Protein AF-A0A962XB64-F1 (afdb_monomer_lite)

Sequence (167 aa):
MKSPYLLGVVLLLTACAPTAAVRSPAQAPQTPASATMPEQMLPSPPSPPEIVVARSAPAVSQSLAQRADVQAFIREMATKHGFNPNRLQAIFSRARTQPSIIRVMSRPAEAKPWYAYRDIFINDRRIRGGVKFWRAHAATLAQAERVYGVPPEIVVAIIGVETQYGG

Radius of gyration: 33.23 Å; chains: 1; bounding box: 62×51×114 Å

Structure (mmCIF, N/CA/C/O backbone):
data_AF-A0A962XB64-F1
#
_entry.id   AF-A0A962XB64-F1
#
loop_
_atom_site.group_PDB
_atom_site.id
_atom_site.type_symbol
_atom_site.label_atom_id
_atom_site.label_alt_id
_atom_site.label_comp_id
_atom_site.label_asym_id
_atom_site.label_entity_id
_atom_site.label_seq_id
_atom_site.pdbx_PDB_ins_code
_atom_site.Cartn_x
_atom_site.Cartn_y
_atom_site.Cartn_z
_atom_site.occupancy
_atom_site.B_iso_or_equiv
_atom_site.auth_seq_id
_atom_site.auth_comp_id
_atom_site.auth_asym_id
_atom_site.auth_atom_id
_atom_site.pdbx_PDB_model_num
ATOM 1 N N . MET A 1 1 ? -16.424 5.776 -67.500 1.00 50.25 1 MET A N 1
ATOM 2 C CA . MET A 1 1 ? -16.627 7.068 -66.813 1.00 50.25 1 MET A CA 1
ATOM 3 C C . MET A 1 1 ? -15.365 7.375 -66.025 1.00 50.25 1 MET A C 1
ATOM 5 O O . MET A 1 1 ? -15.039 6.642 -65.104 1.00 50.25 1 MET A O 1
ATOM 9 N N . LYS A 1 2 ? -14.588 8.351 -66.499 1.00 48.91 2 LYS A N 1
ATOM 10 C CA . LYS A 1 2 ? -13.339 8.840 -65.901 1.00 48.91 2 LYS A CA 1
ATOM 11 C C . LYS A 1 2 ? -13.553 10.301 -65.501 1.00 48.91 2 LYS A C 1
ATOM 13 O O . LYS A 1 2 ? -14.312 10.985 -66.182 1.00 48.91 2 LYS A O 1
ATOM 18 N N . SER A 1 3 ? -12.772 10.721 -64.509 1.00 51.25 3 SER A N 1
ATOM 19 C CA . SER A 1 3 ? -12.224 12.066 -64.277 1.00 51.25 3 SER A CA 1
ATOM 20 C C . SER A 1 3 ? -12.680 12.865 -63.045 1.00 51.25 3 SER A C 1
ATOM 22 O O . SER A 1 3 ? -13.781 12.660 -62.544 1.00 51.25 3 SER A O 1
ATOM 24 N N . PRO A 1 4 ? -11.759 13.711 -62.525 1.00 67.38 4 PRO A N 1
ATOM 25 C CA . PRO A 1 4 ? -11.477 13.874 -61.099 1.00 67.38 4 PRO A CA 1
ATOM 26 C C . PRO A 1 4 ? -11.457 15.357 -60.664 1.00 67.38 4 PRO A C 1
ATOM 28 O O . PRO A 1 4 ? -11.487 16.261 -61.487 1.00 67.38 4 PRO A O 1
ATOM 31 N N . TYR A 1 5 ? -11.313 15.611 -59.368 1.00 58.19 5 TYR A N 1
ATOM 32 C CA . TYR A 1 5 ? -10.896 16.902 -58.794 1.00 58.19 5 TYR A CA 1
ATOM 33 C C . TYR A 1 5 ? -10.113 16.521 -57.520 1.00 58.19 5 TYR A C 1
ATOM 35 O O . TYR A 1 5 ? -10.673 15.827 -56.680 1.00 58.19 5 TYR A O 1
ATOM 43 N N . LEU A 1 6 ? -8.789 16.660 -57.354 1.00 48.50 6 LEU A N 1
ATOM 44 C CA . LEU A 1 6 ? -7.792 17.693 -57.688 1.00 48.50 6 LEU A CA 1
ATOM 45 C C . LEU A 1 6 ? -8.002 19.004 -56.906 1.00 48.50 6 LEU A C 1
ATOM 47 O O . LEU A 1 6 ? -9.056 19.617 -57.009 1.00 48.50 6 LEU A O 1
ATOM 51 N N . LEU A 1 7 ? -6.922 19.410 -56.214 1.00 50.66 7 LEU A N 1
ATOM 52 C CA . LEU A 1 7 ? -6.691 20.615 -55.391 1.00 50.66 7 LEU A CA 1
ATOM 53 C C . LEU A 1 7 ? -7.363 20.618 -54.000 1.00 50.66 7 LEU A C 1
ATOM 55 O O . LEU A 1 7 ? -8.561 20.436 -53.889 1.00 50.66 7 LEU A O 1
ATOM 59 N N . GLY A 1 8 ? -6.686 20.830 -52.867 1.00 45.47 8 GLY A N 1
ATOM 60 C CA . GLY A 1 8 ? -5.345 21.360 -52.611 1.00 45.47 8 GLY A CA 1
ATOM 61 C C . GLY A 1 8 ? -5.428 22.642 -51.777 1.00 45.47 8 GLY A C 1
ATOM 62 O O . GLY A 1 8 ? -5.714 23.672 -52.358 1.00 45.47 8 GLY A O 1
ATOM 63 N N . VAL A 1 9 ? -5.166 22.564 -50.462 1.00 57.94 9 VAL A N 1
ATOM 64 C CA . VAL A 1 9 ? -4.804 23.643 -49.498 1.00 57.94 9 VAL A CA 1
ATOM 65 C C . VAL A 1 9 ? -4.297 22.878 -48.253 1.00 57.94 9 VAL A C 1
ATOM 67 O O . VAL A 1 9 ? -5.068 22.111 -47.692 1.00 57.94 9 VAL A O 1
ATOM 70 N N . VAL A 1 10 ? -3.038 22.786 -47.810 1.00 52.28 10 VAL A N 1
ATOM 71 C CA . VAL A 1 10 ? -1.863 23.671 -47.671 1.00 52.28 10 VAL A CA 1
ATOM 72 C C . VAL A 1 10 ? -2.082 24.882 -46.756 1.00 52.28 10 VAL A C 1
ATOM 74 O O . VAL A 1 10 ? -2.598 25.901 -47.183 1.00 52.28 10 VAL A O 1
ATOM 77 N N . LEU A 1 11 ? -1.549 24.732 -45.533 1.00 49.34 11 LEU A N 1
ATOM 78 C CA . LEU A 1 11 ? -1.049 25.751 -44.595 1.00 49.34 11 LEU A CA 1
ATOM 79 C C . LEU A 1 11 ? -2.042 26.768 -43.994 1.00 49.34 11 LEU A C 1
ATOM 81 O O . LEU A 1 11 ? -2.515 27.669 -44.672 1.00 49.34 11 LEU A O 1
ATOM 85 N N . LEU A 1 12 ? -2.169 26.757 -42.661 1.00 49.56 12 LEU A N 1
ATOM 86 C CA . LEU A 1 12 ? -1.455 27.722 -41.804 1.00 49.56 12 LEU A CA 1
ATOM 87 C C . LEU A 1 12 ? -1.586 27.346 -40.317 1.00 49.56 12 LEU A C 1
ATOM 89 O O . LEU A 1 12 ? -2.667 27.325 -39.737 1.00 49.56 12 LEU A O 1
ATOM 93 N N . LEU A 1 13 ? -0.432 27.050 -39.719 1.00 53.75 13 LEU A N 1
ATOM 94 C CA . LEU A 1 13 ? -0.182 27.087 -38.283 1.00 53.75 13 LEU A CA 1
ATOM 95 C C . LEU A 1 13 ? -0.317 28.530 -37.784 1.00 53.75 13 LEU A C 1
ATOM 97 O O . LEU A 1 13 ? 0.439 29.381 -38.245 1.00 53.75 13 LEU A O 1
ATOM 101 N N . THR A 1 14 ? -1.146 28.781 -36.772 1.00 60.53 14 THR A N 1
ATOM 102 C CA . THR A 1 14 ? -0.909 29.877 -35.818 1.00 60.53 14 THR A CA 1
ATOM 103 C C . THR A 1 14 ? -1.314 29.444 -34.410 1.00 60.53 14 THR A C 1
ATOM 105 O O . THR A 1 14 ? -2.482 29.328 -34.053 1.00 60.53 14 THR A O 1
ATOM 108 N N . ALA A 1 15 ? -0.292 29.163 -33.605 1.00 51.25 15 ALA A N 1
ATOM 109 C CA . ALA A 1 15 ? -0.392 28.962 -32.172 1.00 51.25 15 ALA A CA 1
ATOM 110 C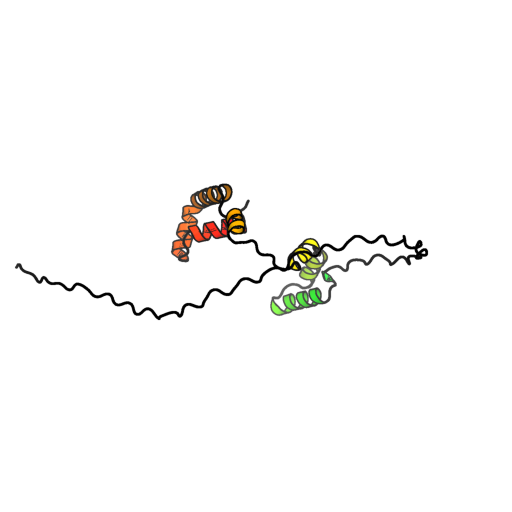 C . ALA A 1 15 ? -0.529 30.327 -31.478 1.00 51.25 15 ALA A C 1
ATOM 112 O O . ALA A 1 15 ? 0.332 31.190 -31.639 1.00 51.25 15 ALA A O 1
ATOM 113 N N . CYS A 1 16 ? -1.573 30.518 -30.672 1.00 57.53 16 CYS A N 1
ATOM 114 C CA . CYS A 1 16 ? -1.596 31.579 -29.666 1.00 57.53 16 CYS A CA 1
ATOM 115 C C . CYS A 1 16 ? -0.913 31.049 -28.401 1.00 57.53 16 CYS A C 1
ATOM 117 O O . CYS A 1 16 ? -1.514 30.309 -27.626 1.00 57.53 16 CYS A O 1
ATOM 119 N N . ALA A 1 17 ? 0.355 31.408 -28.206 1.00 57.66 17 ALA A N 1
ATOM 120 C CA . ALA A 1 17 ? 1.045 31.229 -26.934 1.00 57.66 17 ALA A CA 1
ATOM 121 C C . ALA A 1 17 ? 0.807 32.467 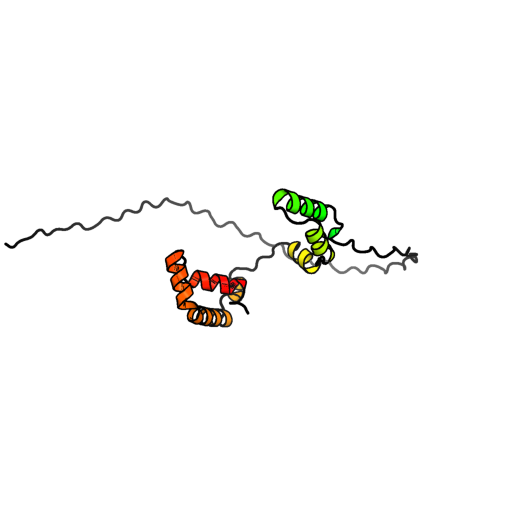-26.048 1.00 57.66 17 ALA A C 1
ATOM 123 O O . ALA A 1 17 ? 0.992 33.587 -26.528 1.00 57.66 17 ALA A O 1
ATOM 124 N N . PRO A 1 18 ? 0.422 32.317 -24.770 1.00 61.62 18 PRO A N 1
ATOM 125 C CA . PRO A 1 18 ? 0.435 33.425 -23.828 1.00 61.62 18 PRO A CA 1
ATOM 126 C C . PRO A 1 18 ? 1.876 33.732 -23.398 1.00 61.62 18 PRO A C 1
ATOM 128 O O . PRO A 1 18 ? 2.631 32.850 -22.987 1.00 61.62 18 PRO A O 1
ATOM 131 N N . THR A 1 19 ? 2.252 35.004 -23.491 1.00 61.66 19 THR A N 1
ATOM 132 C CA . THR A 1 19 ? 3.549 35.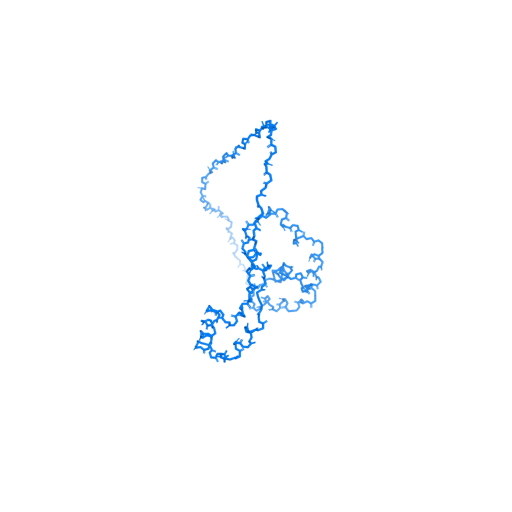545 -23.080 1.00 61.66 19 THR A CA 1
ATOM 133 C C . THR A 1 19 ? 3.690 35.451 -21.558 1.00 61.66 19 THR A C 1
ATOM 135 O O . THR A 1 19 ? 3.152 36.273 -20.818 1.00 61.66 19 THR A O 1
ATOM 138 N N . ALA A 1 20 ? 4.396 34.434 -21.065 1.00 56.38 20 ALA A N 1
ATOM 139 C CA . ALA A 1 20 ? 4.772 34.343 -19.659 1.00 56.38 20 ALA A CA 1
ATOM 140 C C . ALA A 1 20 ? 5.936 35.305 -19.376 1.00 56.38 20 ALA A C 1
ATOM 142 O O . ALA A 1 20 ? 7.013 35.195 -19.961 1.00 56.38 20 ALA A O 1
ATOM 143 N N . ALA A 1 21 ? 5.708 36.263 -18.478 1.00 59.12 21 ALA A N 1
ATOM 144 C CA . ALA A 1 21 ? 6.725 37.178 -17.984 1.00 59.12 21 ALA A CA 1
ATOM 145 C C . ALA A 1 21 ? 7.850 36.408 -17.268 1.00 59.12 21 ALA A C 1
ATOM 147 O O . ALA A 1 21 ? 7.612 35.668 -16.312 1.00 59.12 21 ALA A O 1
ATOM 148 N N . VAL A 1 22 ? 9.084 36.608 -17.728 1.00 52.16 22 VAL A N 1
ATOM 149 C CA . VAL A 1 22 ? 10.304 36.093 -17.099 1.00 52.16 22 VAL A CA 1
ATOM 150 C C . VAL A 1 22 ? 10.500 36.806 -15.757 1.00 52.16 22 VAL A C 1
ATOM 152 O O . VAL A 1 22 ? 10.764 38.005 -15.714 1.00 52.16 22 VAL A O 1
ATOM 155 N N . ARG A 1 23 ? 10.362 36.075 -14.644 1.00 52.25 23 ARG A N 1
ATOM 156 C CA . ARG A 1 23 ? 10.833 36.517 -13.322 1.00 52.25 23 ARG A CA 1
ATOM 157 C C . ARG A 1 23 ? 12.342 36.286 -13.233 1.00 52.25 23 ARG A C 1
ATOM 159 O O . ARG A 1 23 ? 12.808 35.178 -13.489 1.00 52.25 23 ARG A O 1
ATOM 166 N N . SER A 1 24 ? 13.077 37.329 -12.845 1.00 63.50 24 SER A N 1
ATOM 167 C CA . SER A 1 24 ? 14.503 37.279 -12.501 1.00 63.50 24 SER A CA 1
ATOM 168 C C . SER A 1 24 ? 14.816 36.172 -11.486 1.00 63.50 24 SER A C 1
ATOM 170 O O . SER A 1 24 ? 13.991 35.909 -10.604 1.00 63.50 24 SER A O 1
ATOM 172 N N . PRO A 1 25 ? 16.009 35.555 -11.549 1.00 60.88 25 PRO A N 1
ATOM 173 C CA . PRO A 1 25 ? 16.422 34.586 -10.549 1.00 60.88 25 PRO A CA 1
ATOM 174 C C . PRO A 1 25 ? 16.587 35.283 -9.196 1.00 60.88 25 PRO A C 1
ATOM 176 O O . PRO A 1 25 ? 17.343 36.243 -9.053 1.00 60.88 25 PRO A O 1
ATOM 179 N N . ALA A 1 26 ? 15.847 34.788 -8.205 1.00 60.28 26 ALA A N 1
ATOM 180 C CA . ALA A 1 26 ? 16.035 35.137 -6.811 1.00 60.28 26 ALA A CA 1
ATOM 181 C C . ALA A 1 26 ? 17.456 34.751 -6.378 1.00 60.28 26 ALA A C 1
ATOM 183 O O . ALA A 1 26 ? 17.910 33.624 -6.576 1.00 60.28 26 ALA A O 1
ATOM 184 N N . GLN A 1 27 ? 18.148 35.727 -5.807 1.00 49.91 27 GLN A N 1
ATOM 185 C CA . GLN A 1 27 ? 19.486 35.622 -5.252 1.00 49.91 27 GLN A CA 1
ATOM 186 C C . GLN A 1 27 ? 19.507 34.591 -4.113 1.00 49.91 27 GLN A C 1
ATOM 188 O O . GLN A 1 27 ? 18.673 34.640 -3.209 1.00 49.91 27 GLN A O 1
ATOM 193 N N . ALA A 1 28 ? 20.444 33.642 -4.170 1.00 53.44 28 ALA A N 1
ATOM 194 C CA . ALA A 1 28 ? 20.617 32.635 -3.128 1.00 53.44 28 ALA A CA 1
ATOM 195 C C . ALA A 1 28 ? 21.028 33.292 -1.790 1.00 53.44 28 ALA A C 1
ATOM 197 O O . ALA A 1 28 ? 21.857 34.209 -1.803 1.00 53.44 28 ALA A O 1
ATOM 198 N N . PRO A 1 29 ? 20.503 32.831 -0.638 1.00 53.72 29 PRO A N 1
ATOM 199 C CA . PRO A 1 29 ? 20.964 33.282 0.669 1.00 53.72 29 PRO A CA 1
ATOM 200 C C . PRO A 1 29 ? 22.439 32.923 0.867 1.00 53.72 29 PRO A C 1
ATOM 202 O O . PRO A 1 29 ? 22.827 31.761 0.747 1.00 53.72 29 PRO A O 1
ATOM 205 N N . GLN A 1 30 ? 23.258 33.926 1.171 1.00 46.72 30 GLN A N 1
ATOM 206 C CA . GLN A 1 30 ? 24.650 33.735 1.560 1.00 46.72 30 GLN A CA 1
ATOM 207 C C . GLN A 1 30 ? 24.704 33.203 2.996 1.00 46.72 30 GLN A C 1
ATOM 209 O O . GLN A 1 30 ? 24.141 33.803 3.910 1.00 46.72 30 GLN A O 1
ATOM 214 N N . THR A 1 31 ? 25.383 32.077 3.197 1.00 44.66 31 THR A N 1
ATOM 215 C CA . THR A 1 31 ? 25.740 31.540 4.514 1.00 44.6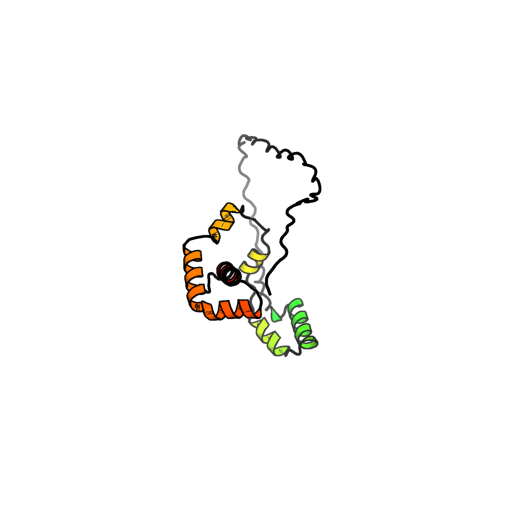6 31 THR A CA 1
ATOM 216 C C . THR A 1 31 ? 26.840 32.409 5.130 1.00 44.66 31 THR A C 1
ATOM 218 O O . THR A 1 31 ? 27.911 32.517 4.528 1.00 44.66 31 THR A O 1
ATOM 221 N N . PRO A 1 32 ? 26.650 33.017 6.316 1.00 53.22 32 PRO A N 1
ATOM 222 C CA . PRO A 1 32 ? 27.766 33.619 7.023 1.00 53.22 32 PRO A CA 1
ATOM 223 C C . PRO A 1 32 ? 28.677 32.531 7.607 1.00 53.22 32 PRO A C 1
ATOM 225 O O . PRO A 1 32 ? 28.224 31.514 8.134 1.00 53.22 32 PRO A O 1
ATOM 228 N N . ALA A 1 33 ? 29.976 32.773 7.444 1.00 53.44 33 ALA A N 1
ATOM 229 C CA . ALA A 1 33 ? 31.088 31.923 7.828 1.00 53.44 33 ALA A CA 1
ATOM 230 C C . ALA A 1 33 ? 31.185 31.687 9.346 1.00 53.44 33 ALA A C 1
ATOM 232 O O . ALA A 1 33 ? 30.836 32.544 10.158 1.00 53.4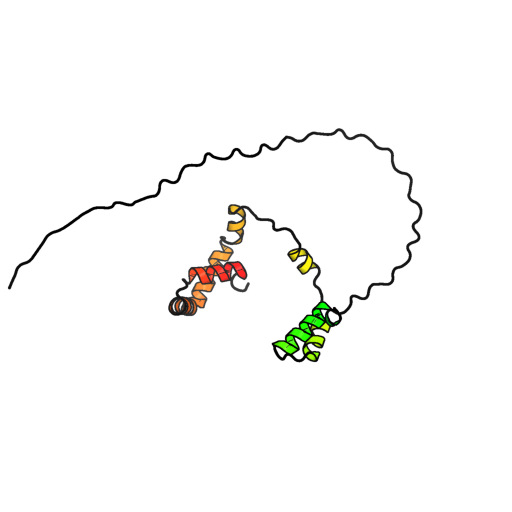4 33 ALA A O 1
ATOM 233 N N . SER A 1 34 ? 31.717 30.513 9.693 1.00 42.25 34 SER A N 1
ATOM 234 C CA . SER A 1 34 ? 32.045 30.055 11.041 1.00 42.25 34 SER A CA 1
ATOM 235 C C . SER A 1 34 ? 32.889 31.061 11.826 1.00 42.25 34 SER A C 1
ATOM 237 O O . SER A 1 34 ? 33.982 31.432 11.399 1.00 42.25 34 SER A O 1
ATOM 239 N N . ALA A 1 35 ? 32.419 31.425 13.018 1.00 51.72 35 ALA A N 1
ATOM 240 C CA . ALA A 1 35 ? 33.229 32.068 14.041 1.00 51.72 35 ALA A CA 1
ATOM 241 C C . ALA A 1 35 ? 33.837 30.992 14.955 1.00 51.72 35 ALA A C 1
ATOM 243 O O . ALA A 1 35 ? 33.119 30.238 15.611 1.00 51.72 35 ALA A O 1
ATOM 244 N N . THR A 1 36 ? 35.165 30.926 14.987 1.00 40.94 36 THR A N 1
ATOM 245 C CA . THR A 1 36 ? 35.944 30.150 15.956 1.00 40.94 36 THR A CA 1
ATOM 246 C C . THR A 1 36 ? 35.913 30.871 17.304 1.00 40.94 36 THR A C 1
ATOM 248 O O . THR A 1 36 ? 36.394 31.998 17.402 1.00 40.94 36 THR A O 1
ATOM 251 N N . MET A 1 37 ? 35.372 30.237 18.347 1.00 50.19 37 MET A N 1
ATOM 252 C CA . MET A 1 37 ? 35.563 30.675 19.735 1.00 50.19 37 MET A CA 1
ATOM 253 C C . MET A 1 37 ? 36.750 29.923 20.357 1.00 50.19 37 MET A C 1
ATOM 255 O O . MET A 1 37 ? 36.853 28.713 20.158 1.00 50.19 37 MET A O 1
ATOM 259 N N . PRO A 1 38 ? 37.643 30.597 21.104 1.00 53.72 38 PRO A N 1
ATOM 260 C CA . PRO A 1 38 ? 38.728 29.937 21.815 1.00 53.72 38 PRO A CA 1
ATOM 261 C C . PRO A 1 38 ? 38.212 29.211 23.064 1.00 53.72 38 PRO A C 1
ATOM 263 O O . PRO A 1 38 ? 37.371 29.722 23.805 1.00 53.72 38 PRO A O 1
ATOM 266 N N . GLU A 1 39 ? 38.749 28.016 23.290 1.00 51.88 39 GLU A N 1
ATOM 267 C CA . GLU A 1 39 ? 38.456 27.154 24.432 1.00 51.88 39 GLU A CA 1
ATOM 268 C C . GLU A 1 39 ? 39.034 27.766 25.717 1.00 51.88 39 GLU A C 1
ATOM 270 O O . GLU A 1 39 ? 40.250 27.842 25.897 1.00 51.88 39 GLU A O 1
ATOM 275 N N . GLN A 1 40 ? 38.159 28.251 26.601 1.00 51.47 40 GLN A N 1
ATOM 276 C CA . GLN A 1 40 ? 38.538 28.712 27.935 1.00 51.47 40 GLN A CA 1
ATOM 277 C C . GLN A 1 40 ? 38.244 27.629 28.978 1.00 51.47 40 GLN A C 1
ATOM 279 O O . GLN A 1 40 ? 37.109 27.191 29.154 1.00 51.47 40 GLN A O 1
ATOM 284 N N . MET A 1 41 ? 39.314 27.231 29.666 1.00 46.91 41 MET A N 1
ATOM 285 C CA . MET A 1 41 ? 39.374 26.312 30.802 1.00 46.91 41 MET A CA 1
ATOM 286 C C . MET A 1 41 ? 38.425 26.753 31.932 1.00 46.91 41 MET A C 1
ATOM 288 O O . MET A 1 41 ? 38.647 27.786 32.563 1.00 46.91 41 MET A O 1
ATOM 292 N N . LEU A 1 42 ? 37.392 25.954 32.211 1.00 56.69 42 LEU A N 1
ATOM 293 C CA . LEU A 1 42 ? 36.536 26.087 33.396 1.00 56.69 42 LEU A CA 1
ATOM 294 C C . LEU A 1 42 ? 37.004 25.108 34.492 1.00 56.69 42 LEU A C 1
ATOM 296 O O . LEU A 1 42 ? 37.343 23.967 34.170 1.00 56.69 42 LEU A O 1
ATOM 300 N N . PRO A 1 43 ? 37.028 25.510 35.777 1.00 62.62 43 PRO A N 1
ATOM 301 C CA . PRO A 1 43 ? 37.387 24.619 36.878 1.00 62.62 43 PRO A CA 1
ATOM 302 C C . PRO A 1 43 ? 36.315 23.542 37.113 1.00 62.62 43 PRO A C 1
ATOM 304 O O . PRO A 1 43 ? 35.119 23.787 36.946 1.00 62.62 43 PRO A O 1
ATOM 307 N N . SER A 1 44 ? 36.753 22.350 37.523 1.00 63.94 44 SER A N 1
ATOM 308 C CA . SER A 1 44 ? 35.884 21.192 37.761 1.00 63.94 44 SER A CA 1
ATOM 309 C C . SER A 1 44 ? 34.833 21.459 38.853 1.00 63.94 44 SER A C 1
ATOM 311 O O . SER A 1 44 ? 35.182 21.999 39.907 1.00 63.94 44 SER A O 1
ATOM 313 N N . PRO A 1 45 ? 33.563 21.057 38.651 1.00 65.50 45 PRO A N 1
ATOM 314 C CA . PRO A 1 45 ? 32.509 21.231 39.647 1.00 65.50 45 PRO A CA 1
ATOM 315 C C . PRO A 1 45 ? 32.671 20.267 40.841 1.00 65.50 45 PRO A C 1
ATOM 317 O O . PRO A 1 45 ? 33.182 19.157 40.666 1.00 65.50 45 PRO A O 1
ATOM 320 N N . PRO A 1 46 ? 32.216 20.651 42.051 1.00 68.38 46 PRO A N 1
ATOM 321 C CA . PRO A 1 46 ? 32.206 19.766 43.214 1.00 68.38 46 PRO A CA 1
ATOM 322 C C . PRO A 1 46 ? 31.192 18.622 43.052 1.00 68.38 46 PRO A C 1
ATOM 324 O O . PRO A 1 46 ? 30.156 18.775 42.401 1.00 68.38 46 PRO A O 1
ATOM 327 N N . SER A 1 47 ? 31.493 17.476 43.666 1.00 65.88 47 SER A N 1
ATOM 328 C CA . SER A 1 47 ? 30.676 16.260 43.585 1.00 65.88 47 SER A CA 1
ATOM 329 C C . SER A 1 47 ? 29.248 16.471 44.123 1.00 65.88 47 SER A C 1
ATOM 331 O O . SER A 1 47 ? 29.085 17.088 45.180 1.00 65.88 47 SER A O 1
ATOM 333 N N . PRO A 1 48 ? 28.211 15.950 43.438 1.00 66.94 48 PRO A N 1
ATOM 334 C CA . PRO A 1 48 ? 26.817 16.130 43.835 1.00 66.94 48 PRO A CA 1
ATOM 335 C C . PRO A 1 48 ? 26.431 15.290 45.069 1.00 66.94 48 PRO A C 1
ATOM 337 O O . PRO A 1 48 ? 27.016 14.228 45.295 1.00 66.94 48 PRO A O 1
ATOM 340 N N . PRO A 1 49 ? 25.428 15.732 45.855 1.00 57.41 49 PRO A N 1
ATOM 341 C CA . PRO A 1 49 ? 24.925 14.983 47.002 1.00 57.41 49 PRO A CA 1
ATOM 342 C C . PRO A 1 49 ? 24.181 13.711 46.564 1.00 57.41 49 PRO A C 1
ATOM 344 O O . PRO A 1 49 ? 23.504 13.691 45.535 1.00 57.41 49 PRO A O 1
ATOM 347 N N . GLU A 1 50 ? 24.301 12.653 47.36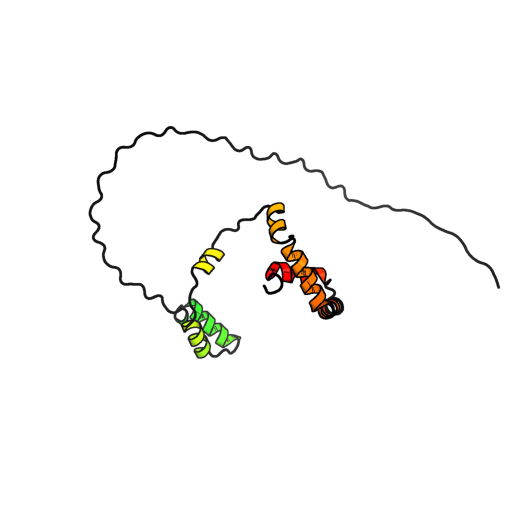7 1.00 54.91 50 GLU A N 1
ATOM 348 C CA . GLU A 1 50 ? 23.652 11.355 47.157 1.00 54.91 50 GLU A CA 1
ATOM 349 C C . GLU A 1 50 ? 22.120 11.502 47.101 1.00 54.91 50 GLU A C 1
ATOM 351 O O . GLU A 1 50 ? 21.461 11.823 48.091 1.00 54.91 50 GLU A O 1
ATOM 356 N N . ILE A 1 51 ? 21.538 11.265 45.922 1.00 59.38 51 ILE A N 1
ATOM 357 C CA . ILE A 1 51 ? 20.086 11.245 45.724 1.00 59.38 51 ILE A CA 1
ATOM 358 C C . ILE A 1 51 ? 19.552 9.895 46.203 1.00 59.38 51 ILE A C 1
ATOM 360 O O . ILE A 1 51 ? 19.792 8.859 45.581 1.00 59.38 51 ILE A O 1
ATOM 364 N N . VAL A 1 52 ? 18.768 9.908 47.282 1.00 54.53 52 VAL A N 1
ATOM 365 C CA . VAL A 1 52 ? 17.991 8.743 47.721 1.00 54.53 52 VAL A CA 1
ATOM 366 C C . VAL A 1 52 ? 16.861 8.513 46.713 1.00 54.53 52 VAL A C 1
ATOM 368 O O . VAL A 1 52 ? 15.838 9.196 46.720 1.00 54.53 52 VAL A O 1
ATOM 371 N N . VAL A 1 53 ? 17.060 7.564 45.797 1.00 57.44 53 VAL A N 1
ATOM 372 C CA . VAL A 1 53 ? 16.069 7.199 44.777 1.00 57.44 53 VAL A CA 1
ATOM 373 C C . VAL A 1 53 ? 14.916 6.440 45.436 1.00 57.44 53 VAL A C 1
ATOM 375 O O . VAL A 1 53 ? 15.036 5.260 45.772 1.00 57.44 53 VAL A O 1
ATOM 378 N N . ALA A 1 54 ? 13.766 7.101 45.583 1.00 58.38 54 ALA A N 1
ATOM 379 C CA . ALA A 1 54 ? 12.506 6.418 45.848 1.00 58.38 54 ALA A CA 1
ATOM 380 C C . ALA A 1 54 ? 12.191 5.485 44.665 1.00 58.38 54 ALA A C 1
ATOM 382 O O . ALA A 1 54 ? 12.063 5.919 43.519 1.00 58.38 54 ALA A O 1
ATOM 383 N N . ARG A 1 55 ? 12.102 4.178 44.934 1.00 53.34 55 ARG A N 1
ATOM 384 C CA . ARG A 1 55 ? 11.758 3.163 43.932 1.00 53.34 55 ARG A CA 1
ATOM 385 C C . ARG A 1 55 ? 10.304 3.342 43.490 1.00 53.34 55 ARG A C 1
ATOM 387 O O . ARG A 1 55 ? 9.390 2.881 44.168 1.00 53.34 55 ARG A O 1
ATOM 394 N N . SER A 1 56 ? 10.093 3.961 42.333 1.00 59.12 56 SER A N 1
ATOM 395 C CA . SER A 1 56 ? 8.816 3.887 41.621 1.00 59.12 56 SER A CA 1
ATOM 396 C C . SER A 1 56 ? 8.551 2.439 41.201 1.00 59.12 56 SER A C 1
ATOM 398 O O . SER A 1 56 ? 9.390 1.810 40.553 1.00 59.12 56 SER A O 1
ATOM 400 N N . ALA A 1 57 ? 7.387 1.906 41.577 1.00 54.12 57 ALA A N 1
ATOM 401 C CA . ALA A 1 57 ? 6.915 0.604 41.116 1.00 54.12 57 ALA A CA 1
ATOM 402 C C . ALA A 1 57 ? 6.853 0.562 39.573 1.00 54.12 57 ALA A C 1
ATOM 404 O O . ALA A 1 57 ? 6.597 1.593 38.941 1.00 54.12 57 ALA A O 1
ATOM 405 N N . PRO A 1 58 ? 7.074 -0.604 38.938 1.00 46.56 58 PRO A N 1
ATOM 406 C CA . PRO A 1 58 ? 7.039 -0.703 37.488 1.00 46.56 58 PRO A CA 1
ATOM 407 C C . PRO A 1 58 ? 5.623 -0.396 36.992 1.00 46.56 58 PRO A C 1
ATOM 409 O O . PRO A 1 58 ? 4.654 -1.033 37.407 1.00 46.56 58 PRO A O 1
ATOM 412 N N . ALA A 1 59 ? 5.497 0.575 36.088 1.00 52.62 59 ALA A N 1
ATOM 413 C CA . ALA A 1 59 ? 4.252 0.825 35.380 1.00 52.62 59 ALA A CA 1
ATOM 414 C C . ALA A 1 59 ? 3.915 -0.414 34.537 1.00 52.62 59 ALA A C 1
ATOM 416 O O . ALA A 1 59 ? 4.527 -0.665 33.496 1.00 52.62 59 ALA A O 1
ATOM 417 N N . VAL A 1 60 ? 2.950 -1.214 34.997 1.00 48.94 60 VAL A N 1
ATOM 418 C CA . VAL A 1 60 ? 2.358 -2.281 34.191 1.00 48.94 60 VAL A CA 1
ATOM 419 C C . VAL A 1 60 ? 1.783 -1.608 32.951 1.00 48.94 60 VAL A C 1
ATOM 421 O O . VAL A 1 60 ? 0.848 -0.815 33.047 1.00 48.94 60 VAL A O 1
ATOM 424 N N . SER A 1 61 ? 2.374 -1.877 31.787 1.00 62.34 61 SER A N 1
ATOM 425 C CA . SER A 1 61 ? 1.850 -1.379 30.517 1.00 62.34 61 SER A CA 1
ATOM 426 C C . SER A 1 61 ? 0.421 -1.893 30.373 1.00 62.34 61 SER A C 1
ATOM 428 O O . SER A 1 61 ? 0.215 -3.093 30.182 1.00 62.34 61 SER A O 1
ATOM 430 N N . GLN A 1 62 ? -0.565 -1.008 30.533 1.00 69.88 62 GLN A N 1
ATOM 431 C CA . GLN A 1 62 ? -1.969 -1.363 30.368 1.00 69.88 62 GLN A CA 1
ATOM 432 C C . GLN A 1 62 ? -2.152 -2.013 28.993 1.00 69.88 62 GLN A C 1
ATOM 434 O O . GLN A 1 62 ? -1.647 -1.515 27.983 1.00 69.88 62 GLN A O 1
ATOM 439 N N . SER A 1 63 ? -2.859 -3.145 28.958 1.00 86.56 63 SER A N 1
ATOM 440 C CA . SER A 1 63 ? -3.248 -3.784 27.700 1.00 86.56 63 SER A CA 1
ATOM 441 C C . SER A 1 63 ? -3.934 -2.755 26.800 1.00 86.56 63 SER A C 1
ATOM 443 O O . SER A 1 63 ? -4.742 -1.962 27.287 1.00 86.56 63 SER A O 1
ATOM 445 N N . LEU A 1 64 ? -3.653 -2.778 25.491 1.00 92.88 64 LEU A N 1
ATOM 446 C CA . LEU A 1 64 ? -4.300 -1.869 24.537 1.00 92.88 64 LEU A CA 1
ATOM 447 C C . LEU A 1 64 ? -5.823 -1.950 24.633 1.00 92.88 64 LEU A C 1
ATOM 449 O O . LEU A 1 64 ? -6.495 -0.928 24.555 1.00 92.88 64 LEU A O 1
ATOM 453 N N . ALA A 1 65 ? -6.351 -3.143 24.904 1.00 94.25 65 ALA A N 1
ATOM 454 C CA . ALA A 1 65 ? -7.772 -3.360 25.102 1.00 94.25 65 ALA A CA 1
ATOM 455 C C . ALA A 1 65 ? -8.372 -2.574 26.274 1.00 94.25 65 ALA A C 1
ATOM 457 O O . ALA A 1 65 ? -9.581 -2.458 26.329 1.00 94.25 65 ALA A O 1
ATOM 458 N N . GLN A 1 66 ? -7.591 -2.061 27.224 1.00 93.62 66 GLN A N 1
ATOM 459 C CA . GLN A 1 66 ? -8.109 -1.282 28.356 1.00 93.62 66 GLN A CA 1
ATOM 460 C C . GLN A 1 66 ? -8.023 0.231 28.136 1.00 93.62 66 GLN A C 1
ATOM 462 O O . GLN A 1 66 ? -8.532 1.001 28.947 1.00 93.62 66 GLN A O 1
ATOM 467 N N . ARG A 1 67 ? -7.399 0.684 27.044 1.00 95.44 67 ARG A N 1
ATOM 468 C CA . ARG A 1 67 ? -7.298 2.115 26.763 1.00 95.44 67 ARG A CA 1
ATOM 469 C C . ARG A 1 67 ? -8.651 2.689 26.347 1.00 95.44 67 ARG A C 1
ATOM 471 O O . ARG A 1 67 ? -9.388 2.074 25.577 1.00 95.44 67 ARG A O 1
ATOM 478 N N . ALA A 1 68 ? -8.949 3.898 26.817 1.00 96.62 68 ALA A N 1
ATOM 479 C CA . ALA A 1 68 ? -10.229 4.559 26.569 1.00 96.62 68 ALA A CA 1
ATOM 480 C C . ALA A 1 68 ? -10.508 4.799 25.073 1.00 96.62 68 ALA A C 1
ATOM 482 O O . ALA A 1 68 ? -11.640 4.615 24.625 1.00 96.62 68 ALA A O 1
ATOM 483 N N . ASP A 1 69 ? -9.480 5.154 24.297 1.00 96.56 69 ASP A N 1
ATOM 484 C CA . ASP A 1 69 ? -9.574 5.352 22.847 1.00 96.56 69 ASP A CA 1
ATOM 485 C C . ASP A 1 69 ? -9.864 4.037 22.108 1.00 96.56 69 ASP A C 1
ATOM 487 O O . ASP A 1 69 ? -10.753 3.983 21.261 1.00 96.56 69 ASP A O 1
ATOM 491 N N . VAL A 1 70 ? -9.198 2.945 22.493 1.00 97.25 70 VAL A N 1
ATOM 492 C CA . VAL A 1 70 ? -9.459 1.608 21.934 1.00 97.25 70 VAL A CA 1
ATOM 493 C C . VAL A 1 70 ? -10.864 1.120 22.300 1.00 97.25 70 VAL A C 1
ATOM 495 O O . VAL A 1 70 ? -11.564 0.573 21.453 1.00 97.25 70 VAL A O 1
ATOM 498 N N . GLN A 1 71 ? -11.322 1.360 23.528 1.00 97.88 71 GLN A N 1
ATOM 499 C CA . GLN A 1 71 ? -12.691 1.047 23.948 1.00 97.88 71 GLN A CA 1
ATOM 500 C C . GLN A 1 71 ? -13.742 1.824 23.149 1.00 97.88 71 GLN A C 1
ATOM 502 O O . GLN A 1 71 ? -14.773 1.265 22.768 1.00 97.88 71 GLN A O 1
ATOM 507 N N . ALA A 1 72 ? -13.488 3.105 22.872 1.00 98.31 72 ALA A N 1
ATOM 508 C CA . ALA A 1 72 ? -14.347 3.905 22.008 1.00 98.31 72 ALA A CA 1
ATOM 509 C C . ALA A 1 72 ? -14.399 3.331 20.586 1.00 98.31 72 ALA A C 1
ATOM 511 O O . ALA A 1 72 ? -15.493 3.133 20.059 1.00 98.31 72 ALA A O 1
ATOM 512 N N . PHE A 1 73 ? -13.248 2.957 20.023 1.00 98.38 73 PHE A N 1
ATOM 513 C CA . PHE A 1 73 ? -13.168 2.308 18.714 1.00 98.38 73 PHE A CA 1
ATOM 514 C C . PHE A 1 73 ? -13.917 0.965 18.672 1.00 98.38 73 PHE A C 1
ATOM 516 O O . PHE A 1 73 ? -14.666 0.708 17.735 1.00 98.38 73 PHE A O 1
ATOM 523 N N . ILE A 1 74 ? -13.789 0.114 19.698 1.00 98.38 74 ILE A N 1
ATOM 524 C CA . ILE A 1 74 ? -14.533 -1.156 19.777 1.00 98.38 74 ILE A CA 1
ATOM 525 C C . ILE A 1 74 ? -16.046 -0.904 19.740 1.00 98.38 74 ILE A C 1
ATOM 527 O O . ILE A 1 74 ? -16.758 -1.582 18.996 1.00 98.38 74 ILE A O 1
ATOM 531 N N . ARG A 1 75 ? -16.540 0.078 20.507 1.00 98.50 75 ARG A N 1
ATOM 532 C CA . ARG A 1 75 ? -17.963 0.456 20.498 1.00 98.50 75 ARG A CA 1
ATOM 533 C C . ARG A 1 75 ? -18.406 0.993 19.142 1.00 98.50 75 ARG A C 1
ATOM 535 O O . ARG A 1 75 ? -19.493 0.635 18.692 1.00 98.50 75 ARG A O 1
ATOM 542 N N . GLU A 1 76 ? -17.580 1.806 18.487 1.00 98.62 76 GLU A N 1
ATOM 543 C CA . GLU A 1 76 ? -17.860 2.304 17.140 1.00 98.62 76 GLU A CA 1
ATOM 544 C C . GLU A 1 76 ? -17.987 1.143 16.150 1.00 98.62 76 GLU A C 1
ATOM 546 O O . GLU A 1 76 ? -18.999 1.030 15.459 1.00 98.62 76 GLU A O 1
ATOM 551 N N . MET A 1 77 ? -17.018 0.226 16.134 1.00 98.62 77 MET A N 1
ATOM 552 C CA . MET A 1 77 ? -17.024 -0.925 15.229 1.00 98.62 77 MET A CA 1
ATOM 553 C C . MET A 1 77 ? -18.205 -1.866 15.487 1.00 98.62 77 MET A C 1
ATOM 555 O O . MET A 1 77 ? -18.790 -2.396 14.541 1.00 98.62 77 MET A O 1
ATOM 559 N N . ALA A 1 78 ? -18.592 -2.058 16.748 1.00 98.31 78 ALA A N 1
ATOM 560 C CA . ALA A 1 78 ? -19.772 -2.842 17.092 1.00 98.31 78 ALA A CA 1
ATOM 561 C C . ALA A 1 78 ? -21.067 -2.166 16.616 1.00 98.31 78 ALA A C 1
ATOM 563 O O . ALA A 1 78 ? -21.904 -2.811 15.991 1.00 98.31 78 ALA A O 1
ATOM 564 N N . THR A 1 79 ? -21.207 -0.862 16.855 1.00 98.44 79 THR A N 1
ATOM 565 C CA . THR A 1 79 ? -22.443 -0.116 16.568 1.00 98.44 79 THR A CA 1
ATOM 566 C C . THR A 1 79 ? -22.631 0.141 15.074 1.00 98.44 79 THR A C 1
ATOM 568 O O . THR A 1 79 ? -23.722 -0.037 14.544 1.00 98.44 79 THR A O 1
ATOM 571 N N . LYS A 1 80 ? -21.568 0.558 14.380 1.00 98.56 80 LYS A N 1
ATOM 572 C CA . LYS A 1 80 ? -21.619 0.994 12.977 1.00 98.56 80 LYS A CA 1
ATOM 573 C C . LYS A 1 80 ? -21.448 -0.150 11.986 1.00 98.56 80 LYS A C 1
ATOM 575 O O . LYS A 1 80 ? -21.983 -0.092 10.884 1.00 98.56 80 LYS A O 1
ATOM 580 N N . HIS A 1 81 ? -20.679 -1.169 12.361 1.00 98.38 81 HIS A N 1
ATOM 581 C CA . HIS A 1 81 ? -20.273 -2.241 11.454 1.00 98.38 81 HIS A CA 1
ATOM 582 C C . HIS A 1 81 ? -20.680 -3.641 11.947 1.00 98.38 81 HIS A C 1
ATOM 584 O O . HIS A 1 81 ? -20.379 -4.625 11.277 1.00 98.38 81 HIS A O 1
ATOM 590 N N . GLY A 1 82 ? -21.362 -3.755 13.097 1.00 98.12 82 GLY A N 1
ATOM 591 C CA . GLY A 1 82 ? -21.906 -5.023 13.598 1.00 98.12 82 GLY A CA 1
ATOM 592 C C . GLY A 1 82 ? -20.861 -6.020 14.108 1.00 98.12 82 GLY A C 1
ATOM 593 O O . GLY A 1 82 ? -21.148 -7.212 14.221 1.00 98.12 82 GLY A O 1
ATOM 594 N N . PHE A 1 83 ? -19.634 -5.578 14.405 1.00 98.50 83 PHE A N 1
ATOM 595 C CA . PHE A 1 83 ? -18.609 -6.471 14.950 1.00 98.50 83 PHE A CA 1
ATOM 596 C C . PHE A 1 83 ? -18.949 -6.925 16.374 1.00 98.50 83 PHE A C 1
ATOM 598 O O . PHE A 1 83 ? -19.442 -6.155 17.193 1.00 98.50 83 PHE A O 1
ATOM 605 N N . ASN A 1 84 ? -18.598 -8.170 16.711 1.00 98.38 84 ASN A N 1
ATOM 606 C CA . ASN A 1 84 ? -18.721 -8.662 18.081 1.00 98.38 84 ASN A CA 1
ATOM 607 C C . ASN A 1 84 ? -17.691 -7.954 18.996 1.00 98.38 84 ASN A C 1
ATOM 609 O O . ASN A 1 84 ? -16.483 -8.167 18.816 1.00 98.38 84 ASN A O 1
ATOM 613 N N . PRO A 1 85 ? -18.129 -7.168 19.998 1.00 97.94 85 PRO A N 1
ATOM 614 C CA . PRO A 1 85 ? -17.224 -6.388 20.839 1.00 97.94 85 PRO A CA 1
ATOM 615 C C . PRO A 1 85 ? -16.290 -7.266 21.679 1.00 97.94 85 PRO A C 1
ATOM 617 O O . PRO A 1 85 ? -15.118 -6.930 21.833 1.00 97.94 85 PRO A O 1
ATOM 620 N N . ASN A 1 86 ? -16.744 -8.436 22.138 1.00 97.94 86 ASN A N 1
ATOM 621 C CA . ASN A 1 86 ? -15.911 -9.371 22.905 1.00 97.94 86 ASN A CA 1
ATOM 622 C C . ASN A 1 86 ? -14.781 -9.951 22.045 1.00 97.94 86 ASN A C 1
ATOM 624 O O . ASN A 1 86 ? -13.660 -10.142 22.519 1.00 97.94 86 ASN A O 1
ATOM 628 N N . ARG A 1 87 ? -15.043 -10.191 20.752 1.00 98.12 87 ARG A N 1
ATOM 629 C CA . ARG A 1 87 ? -14.007 -10.640 19.813 1.00 98.12 87 ARG A CA 1
ATOM 630 C C . ARG A 1 87 ? -12.967 -9.550 19.571 1.00 98.12 87 ARG A C 1
ATOM 632 O O . ARG A 1 87 ? -11.775 -9.853 19.578 1.00 98.12 87 ARG A O 1
ATOM 639 N N . LEU A 1 88 ? -13.393 -8.299 19.385 1.00 98.00 88 LEU A N 1
ATOM 640 C CA . LEU A 1 88 ? -12.470 -7.170 19.240 1.00 98.00 88 LEU A CA 1
ATOM 641 C C . LEU A 1 88 ? -11.647 -6.960 20.517 1.00 98.00 88 LEU A C 1
ATOM 643 O O . LEU A 1 88 ? -10.427 -6.832 20.430 1.00 98.00 88 LEU A O 1
ATOM 647 N N . GLN A 1 89 ? -12.272 -7.047 21.693 1.00 97.56 89 GLN A N 1
ATOM 648 C CA . GLN A 1 89 ? -11.587 -7.003 22.987 1.00 97.56 89 GLN A CA 1
ATOM 649 C C . GLN A 1 89 ? -10.472 -8.055 23.069 1.00 97.56 89 GLN A C 1
ATOM 651 O O . GLN A 1 89 ? -9.344 -7.744 23.448 1.00 97.56 89 GLN A O 1
ATOM 656 N N . ALA A 1 90 ? -10.757 -9.294 22.655 1.00 97.00 90 ALA A N 1
ATOM 657 C CA . ALA A 1 90 ? -9.784 -10.384 22.644 1.00 97.00 90 ALA A CA 1
ATOM 658 C C . ALA A 1 90 ? -8.675 -10.219 21.587 1.00 97.00 90 ALA A C 1
ATOM 660 O O . ALA A 1 90 ? -7.606 -10.819 21.704 1.00 97.00 90 ALA A O 1
ATOM 661 N N . ILE A 1 91 ? -8.908 -9.461 20.513 1.00 97.31 91 ILE A N 1
ATOM 662 C CA . ILE A 1 91 ? -7.862 -9.105 19.544 1.00 97.31 91 ILE A CA 1
ATOM 663 C C . ILE A 1 91 ? -6.952 -8.040 20.158 1.00 97.31 91 ILE A C 1
ATOM 665 O O . ILE A 1 91 ? -5.740 -8.243 20.243 1.00 97.31 91 ILE A O 1
ATOM 669 N N . PHE A 1 92 ? -7.529 -6.950 20.666 1.00 96.75 92 PHE A N 1
ATOM 670 C CA . PHE A 1 92 ? -6.766 -5.858 21.266 1.00 96.75 92 PHE A CA 1
ATOM 671 C C . PHE A 1 92 ? -6.043 -6.259 22.554 1.00 96.75 92 PHE A C 1
ATOM 673 O O . PHE A 1 92 ? -5.045 -5.632 22.902 1.00 96.75 92 PHE A O 1
ATOM 680 N N . SER A 1 93 ? -6.479 -7.318 23.246 1.00 95.62 93 SER A N 1
ATOM 681 C CA . SER A 1 93 ? -5.781 -7.802 24.444 1.00 95.62 93 SER A CA 1
ATOM 682 C C . SER A 1 93 ? -4.421 -8.423 24.120 1.00 95.62 93 SER A C 1
ATOM 684 O O . SER A 1 93 ? -3.520 -8.403 24.958 1.00 95.62 93 SER A O 1
ATOM 686 N N . ARG A 1 94 ? -4.269 -8.936 22.892 1.00 95.31 94 ARG A N 1
ATOM 687 C CA . ARG A 1 94 ? -3.040 -9.533 22.351 1.00 95.31 94 ARG A CA 1
ATOM 688 C C . ARG A 1 94 ? -2.221 -8.554 21.514 1.00 95.31 94 ARG A C 1
ATOM 690 O O . ARG A 1 94 ? -1.033 -8.791 21.297 1.00 95.31 94 ARG A O 1
ATOM 697 N N . ALA A 1 95 ? -2.841 -7.474 21.042 1.00 95.25 95 ALA A N 1
ATOM 698 C CA . ALA A 1 95 ? -2.149 -6.414 20.329 1.00 95.25 95 ALA A CA 1
ATOM 699 C C . ALA A 1 95 ? -1.121 -5.741 21.249 1.00 95.25 95 ALA A C 1
ATOM 701 O O . ALA A 1 95 ? -1.347 -5.545 22.445 1.00 95.25 95 ALA A O 1
ATOM 702 N N . ARG A 1 96 ? 0.026 -5.377 20.682 1.00 93.19 96 ARG A N 1
ATOM 703 C CA . ARG A 1 96 ? 1.093 -4.672 21.393 1.00 93.19 96 ARG A CA 1
ATOM 704 C C . ARG A 1 96 ? 1.345 -3.342 20.709 1.00 93.19 96 ARG A C 1
ATOM 706 O O . ARG A 1 96 ? 1.036 -3.185 19.537 1.00 93.19 96 ARG A O 1
ATOM 713 N N . THR A 1 97 ? 1.897 -2.397 21.453 1.00 92.75 97 THR A N 1
ATOM 714 C CA . THR A 1 97 ? 2.460 -1.181 20.869 1.00 92.75 97 THR A CA 1
ATOM 715 C C . THR A 1 97 ? 3.855 -1.490 20.344 1.00 92.75 97 THR A C 1
ATOM 717 O O . THR A 1 97 ? 4.624 -2.174 21.020 1.00 92.75 97 THR A O 1
ATOM 720 N N . GLN A 1 98 ? 4.207 -0.948 19.179 1.00 95.06 98 GLN A N 1
ATOM 721 C CA . GLN A 1 98 ? 5.547 -1.041 18.599 1.00 95.06 98 GLN A CA 1
ATOM 722 C C . GLN A 1 98 ? 6.206 0.339 18.668 1.00 95.06 98 GLN A C 1
ATOM 724 O O . GLN A 1 98 ? 5.967 1.175 17.792 1.00 95.06 98 GLN A O 1
ATOM 729 N N . PRO A 1 99 ? 7.048 0.604 19.688 1.00 94.19 99 PRO A N 1
ATOM 730 C CA . PRO A 1 99 ? 7.678 1.912 19.857 1.00 94.19 99 PRO A CA 1
ATOM 731 C C . PRO A 1 99 ? 8.529 2.335 18.655 1.00 94.19 99 PRO A C 1
ATOM 733 O O . PRO A 1 99 ? 8.665 3.526 18.392 1.00 94.19 99 PRO A O 1
ATOM 736 N N . SER A 1 100 ? 9.097 1.380 17.912 1.00 95.88 100 SER A N 1
ATOM 737 C CA . SER A 1 100 ? 9.841 1.650 16.677 1.00 95.88 100 SER A CA 1
ATOM 738 C C . SER A 1 100 ? 8.956 2.243 15.579 1.00 95.88 100 SER A C 1
ATOM 740 O O . SER A 1 100 ? 9.375 3.198 14.935 1.00 95.88 100 SER A O 1
ATOM 742 N N . ILE A 1 101 ? 7.731 1.736 15.403 1.00 94.62 101 ILE A N 1
ATOM 743 C CA . ILE A 1 101 ? 6.777 2.244 14.406 1.00 94.62 101 ILE A CA 1
ATOM 744 C C . ILE A 1 101 ? 6.352 3.666 14.768 1.00 94.62 101 ILE A C 1
ATOM 746 O O . ILE A 1 101 ? 6.444 4.557 13.930 1.00 94.62 101 ILE A O 1
ATOM 750 N N . ILE A 1 102 ? 5.981 3.899 16.033 1.00 94.31 102 ILE A N 1
ATOM 751 C CA . ILE A 1 102 ? 5.620 5.242 16.518 1.00 94.31 102 ILE A CA 1
ATOM 752 C C . ILE A 1 102 ? 6.778 6.211 16.281 1.00 94.31 102 ILE A C 1
ATOM 754 O O . ILE A 1 102 ? 6.585 7.280 15.715 1.00 94.31 102 ILE A O 1
ATOM 758 N N . ARG A 1 103 ? 8.001 5.807 16.643 1.00 94.69 103 ARG A N 1
ATOM 759 C CA . ARG A 1 103 ? 9.192 6.631 16.433 1.00 94.69 103 ARG A CA 1
ATOM 760 C C . ARG A 1 103 ? 9.383 6.990 14.964 1.00 94.69 103 ARG A C 1
ATOM 762 O O . ARG A 1 103 ? 9.692 8.137 14.684 1.00 94.69 103 ARG A O 1
ATOM 769 N N . VAL A 1 104 ? 9.218 6.041 14.040 1.00 93.81 104 VAL A N 1
ATOM 770 C CA . VAL A 1 104 ? 9.347 6.307 12.598 1.00 93.81 104 VAL A CA 1
ATOM 771 C C . VAL A 1 104 ? 8.255 7.263 12.112 1.00 93.81 104 VAL A C 1
ATOM 773 O O . VAL A 1 104 ? 8.574 8.194 11.384 1.00 93.81 104 VAL A O 1
ATOM 776 N N . MET A 1 105 ? 7.008 7.097 12.561 1.00 94.12 105 MET A N 1
ATOM 777 C CA . MET A 1 105 ? 5.897 7.988 12.199 1.00 94.12 105 MET A CA 1
ATOM 778 C C . MET A 1 105 ? 6.054 9.413 12.747 1.00 94.12 105 MET A C 1
ATOM 780 O O . MET A 1 105 ? 5.576 10.358 12.130 1.00 94.12 105 MET A O 1
ATOM 784 N N . SER A 1 106 ? 6.704 9.578 13.901 1.00 93.94 106 SER A N 1
ATOM 785 C CA . SER A 1 106 ? 6.907 10.883 14.545 1.00 93.94 106 SER A CA 1
ATOM 786 C C . SER A 1 106 ? 8.158 11.630 14.071 1.00 93.94 106 SER A C 1
ATOM 788 O O . SER A 1 106 ? 8.406 12.741 14.538 1.00 93.94 106 SER A O 1
ATOM 790 N N . ARG A 1 107 ? 8.977 11.045 13.188 1.00 90.88 107 ARG A N 1
ATOM 791 C CA . ARG A 1 107 ? 10.155 11.736 12.645 1.00 90.88 107 ARG A CA 1
ATOM 792 C C . ARG A 1 107 ? 9.726 12.816 11.643 1.00 90.88 107 ARG A C 1
ATOM 794 O O . ARG A 1 107 ? 8.851 12.547 10.821 1.00 90.88 107 ARG A O 1
ATOM 801 N N . PRO A 1 108 ? 10.359 14.004 11.656 1.00 87.44 108 PRO A N 1
ATOM 802 C CA . PRO A 1 108 ? 10.172 14.996 10.605 1.00 87.44 108 PRO A CA 1
ATOM 803 C C . PRO A 1 108 ? 10.486 14.411 9.224 1.00 87.44 108 PRO A C 1
ATOM 805 O O . PRO A 1 108 ? 11.353 13.544 9.089 1.00 87.44 108 PRO A O 1
ATOM 808 N N . ALA A 1 109 ? 9.791 14.896 8.197 1.00 82.56 109 ALA A N 1
ATOM 809 C CA . ALA A 1 109 ? 10.068 14.495 6.827 1.00 82.56 109 ALA A CA 1
ATOM 810 C C . ALA A 1 109 ? 11.437 15.036 6.382 1.00 82.56 109 ALA A C 1
ATOM 812 O O . ALA A 1 109 ? 11.659 16.244 6.363 1.00 82.56 109 ALA A O 1
ATOM 813 N N . GLU A 1 110 ? 12.336 14.139 5.983 1.00 82.94 110 GLU A N 1
ATOM 814 C CA . GLU A 1 110 ? 13.610 14.473 5.343 1.00 82.94 110 GLU A CA 1
ATOM 815 C C . GLU A 1 110 ? 13.570 13.984 3.890 1.00 82.94 110 GLU A C 1
ATOM 817 O O . GLU A 1 110 ? 13.341 12.800 3.632 1.00 82.94 110 GLU A O 1
ATOM 822 N N . ALA A 1 111 ? 13.787 14.885 2.928 1.00 86.81 111 ALA A N 1
ATOM 823 C CA . ALA A 1 111 ? 13.789 14.547 1.507 1.00 86.81 111 ALA A CA 1
ATOM 824 C C . ALA A 1 111 ? 15.220 14.438 0.966 1.00 86.81 111 ALA A C 1
ATOM 826 O O . ALA A 1 111 ? 16.053 15.320 1.173 1.00 86.81 111 ALA A O 1
ATOM 827 N N . LYS A 1 112 ? 15.498 13.366 0.218 1.00 91.44 112 LYS A N 1
ATOM 828 C CA . LYS A 1 112 ? 16.722 13.264 -0.587 1.00 91.44 112 LYS A CA 1
ATOM 829 C C . LYS A 1 112 ? 16.574 14.120 -1.854 1.00 91.44 112 LYS A C 1
ATOM 831 O O . LYS A 1 112 ? 15.483 14.141 -2.427 1.00 91.44 112 LYS A O 1
ATOM 836 N N . PRO A 1 113 ? 17.650 14.756 -2.352 1.00 96.25 113 PRO A N 1
ATOM 837 C CA . PRO A 1 113 ? 17.656 15.325 -3.696 1.00 96.25 113 PRO A CA 1
ATOM 838 C C . PRO A 1 113 ? 17.272 14.277 -4.749 1.00 96.25 113 PRO A C 1
ATOM 840 O O . PRO A 1 113 ? 17.612 13.099 -4.604 1.00 96.25 113 PRO A O 1
ATOM 843 N N . TRP A 1 114 ? 16.609 14.704 -5.830 1.00 95.88 114 TRP A N 1
ATOM 844 C CA . TRP A 1 114 ? 16.072 13.791 -6.848 1.00 95.88 114 TRP A CA 1
ATOM 845 C C . TRP A 1 114 ? 17.117 12.820 -7.407 1.00 95.88 114 TRP A C 1
ATOM 847 O O . TRP A 1 114 ? 16.839 11.628 -7.497 1.00 95.88 114 TRP A O 1
ATOM 857 N N . TYR A 1 115 ? 18.324 13.298 -7.726 1.00 95.94 115 TYR A N 1
ATOM 858 C CA . TYR A 1 115 ? 19.377 12.448 -8.292 1.00 95.94 115 TYR A CA 1
ATOM 859 C C . TYR A 1 115 ? 19.716 11.265 -7.369 1.00 95.94 115 TYR A C 1
ATOM 861 O O . TYR A 1 115 ? 19.788 10.134 -7.829 1.00 95.94 115 TYR A O 1
ATOM 869 N N . ALA A 1 116 ? 19.807 11.499 -6.056 1.00 95.69 116 ALA A N 1
ATOM 870 C CA . ALA A 1 116 ? 20.092 10.457 -5.074 1.00 95.69 116 ALA A CA 1
ATOM 871 C C . ALA A 1 116 ? 18.878 9.553 -4.806 1.00 95.69 116 ALA A C 1
ATOM 873 O O . ALA A 1 116 ? 19.035 8.377 -4.486 1.00 95.69 116 ALA A O 1
ATOM 874 N N . TYR A 1 117 ? 17.660 10.091 -4.907 1.00 95.50 117 TYR A N 1
ATOM 875 C CA . TYR A 1 117 ? 16.434 9.308 -4.748 1.00 95.50 117 TYR A CA 1
ATOM 876 C C . TYR A 1 117 ? 16.207 8.360 -5.933 1.00 95.50 117 TYR A C 1
ATOM 878 O O . TYR A 1 117 ? 15.862 7.194 -5.742 1.00 95.50 117 TYR A O 1
ATOM 886 N N . ARG A 1 118 ? 16.455 8.842 -7.157 1.00 96.00 118 ARG A N 1
ATOM 887 C CA . ARG A 1 118 ? 16.322 8.088 -8.408 1.00 96.00 118 ARG A CA 1
ATOM 888 C C . ARG A 1 118 ? 17.113 6.784 -8.375 1.00 96.00 118 ARG A C 1
ATOM 890 O O . ARG A 1 118 ? 16.576 5.747 -8.758 1.00 96.00 118 ARG A O 1
ATOM 897 N N . ASP A 1 119 ? 18.343 6.819 -7.875 1.00 96.12 119 ASP A N 1
ATOM 898 C CA . ASP A 1 119 ? 19.252 5.665 -7.874 1.00 96.12 119 ASP A CA 1
ATOM 899 C C . ASP A 1 119 ? 18.765 4.507 -6.978 1.00 96.12 119 ASP A C 1
ATOM 901 O O . ASP A 1 119 ? 19.089 3.337 -7.213 1.00 96.12 119 ASP A O 1
ATOM 905 N N . ILE A 1 120 ? 17.899 4.794 -5.995 1.00 94.88 120 ILE A N 1
ATOM 906 C CA . ILE A 1 120 ? 17.265 3.771 -5.146 1.00 94.88 120 ILE A CA 1
ATOM 907 C C . ILE A 1 120 ? 16.349 2.856 -5.979 1.00 94.88 120 ILE A C 1
ATOM 909 O O . ILE A 1 120 ? 16.238 1.657 -5.689 1.00 94.88 120 ILE A O 1
ATOM 913 N N . PHE A 1 121 ? 15.714 3.399 -7.025 1.00 96.12 121 PHE A N 1
ATOM 914 C CA . PHE A 1 121 ? 14.695 2.709 -7.822 1.00 96.12 121 PHE A CA 1
ATOM 915 C C . PHE A 1 121 ? 15.140 2.374 -9.247 1.00 96.12 121 PHE A C 1
ATOM 917 O O . PHE A 1 121 ? 14.782 1.317 -9.767 1.00 96.12 121 PHE A O 1
ATOM 924 N N . ILE A 1 122 ? 15.953 3.228 -9.864 1.00 96.88 122 ILE A N 1
ATOM 925 C CA . ILE A 1 122 ? 16.463 3.032 -11.219 1.00 96.88 122 ILE A CA 1
ATOM 926 C C . ILE A 1 122 ? 17.867 2.453 -11.127 1.00 96.88 122 ILE A C 1
ATOM 928 O O . ILE A 1 122 ? 18.868 3.159 -11.177 1.00 96.88 122 ILE A O 1
ATOM 932 N N . ASN A 1 123 ? 17.920 1.135 -10.976 1.00 96.56 123 ASN A N 1
ATOM 933 C CA . ASN A 1 123 ? 19.157 0.372 -10.987 1.00 96.56 123 ASN A CA 1
ATOM 934 C C . ASN A 1 123 ? 18.950 -1.002 -11.623 1.00 96.56 123 ASN A C 1
ATOM 936 O O . ASN A 1 123 ? 17.841 -1.533 -11.714 1.00 96.56 123 ASN A O 1
ATOM 940 N N . ASP A 1 124 ? 20.065 -1.595 -12.008 1.00 97.50 124 ASP A N 1
ATOM 941 C CA . ASP A 1 124 ? 20.191 -2.896 -12.647 1.00 97.50 124 ASP A CA 1
ATOM 942 C C . ASP A 1 124 ? 19.367 -4.019 -12.010 1.00 97.50 124 ASP A C 1
ATOM 944 O O . ASP A 1 124 ? 18.692 -4.786 -12.703 1.00 97.50 124 ASP A O 1
ATOM 948 N N . ARG A 1 125 ? 19.396 -4.117 -10.676 1.00 95.81 125 ARG A N 1
ATOM 949 C CA . ARG A 1 125 ? 18.668 -5.158 -9.942 1.00 95.81 125 ARG A CA 1
ATOM 950 C C . ARG A 1 125 ? 17.161 -5.006 -10.142 1.00 95.81 125 ARG A C 1
ATOM 952 O O . ARG A 1 125 ? 16.481 -5.990 -10.428 1.00 95.81 125 ARG A O 1
ATOM 959 N N . ARG A 1 126 ? 16.640 -3.783 -10.014 1.00 97.44 126 ARG A N 1
ATOM 960 C CA . ARG A 1 126 ? 15.206 -3.491 -10.154 1.00 97.44 126 ARG A CA 1
ATOM 961 C C . ARG A 1 126 ? 14.728 -3.569 -11.601 1.00 97.44 126 ARG A C 1
ATOM 963 O O . ARG A 1 126 ? 13.627 -4.066 -11.826 1.00 97.44 126 ARG A O 1
ATOM 970 N N . ILE A 1 127 ? 15.554 -3.164 -12.565 1.00 98.00 127 ILE A N 1
ATOM 971 C CA . ILE A 1 127 ? 15.241 -3.279 -13.996 1.00 98.00 127 ILE A CA 1
ATOM 972 C C . ILE A 1 127 ? 15.125 -4.755 -14.392 1.00 98.00 127 ILE A C 1
ATOM 974 O O . ILE A 1 127 ? 14.107 -5.168 -14.945 1.00 98.00 127 ILE A O 1
ATOM 978 N N . ARG A 1 128 ? 16.116 -5.587 -14.040 1.00 98.00 128 ARG A N 1
ATOM 979 C CA . ARG A 1 128 ? 16.066 -7.032 -14.321 1.00 98.00 128 ARG A CA 1
ATOM 980 C C . ARG A 1 128 ? 14.885 -7.712 -13.629 1.00 98.00 128 ARG A C 1
ATOM 982 O O . ARG A 1 128 ? 14.227 -8.553 -14.241 1.00 98.00 128 ARG A O 1
ATOM 989 N N . GLY A 1 129 ? 14.594 -7.325 -12.385 1.00 98.12 129 GLY A N 1
ATOM 990 C CA . GLY A 1 129 ? 13.406 -7.783 -11.660 1.00 98.12 129 GLY A CA 1
ATOM 991 C C . GLY A 1 129 ? 12.109 -7.439 -12.396 1.00 98.12 129 GLY A C 1
ATOM 992 O O . GLY A 1 129 ? 11.274 -8.318 -12.588 1.00 98.12 129 GLY A O 1
ATOM 993 N N . GLY A 1 130 ? 11.988 -6.206 -12.897 1.00 98.38 130 GLY A N 1
ATOM 994 C CA . GLY A 1 130 ? 10.808 -5.742 -13.630 1.00 98.38 130 GLY A CA 1
ATOM 995 C C . GLY A 1 130 ? 10.606 -6.471 -14.944 1.00 98.38 130 GLY A C 1
ATOM 996 O O . GLY A 1 130 ? 9.504 -6.927 -15.224 1.00 98.38 130 GLY A O 1
ATOM 997 N N . VAL A 1 131 ? 11.677 -6.683 -15.711 1.00 98.56 131 VAL A N 1
ATOM 998 C CA . VAL A 1 131 ? 11.618 -7.481 -16.945 1.00 98.56 131 VAL A CA 1
ATOM 999 C C . VAL A 1 131 ? 11.180 -8.917 -16.650 1.00 98.56 131 VAL A C 1
ATOM 1001 O O . VAL A 1 131 ? 10.348 -9.466 -17.373 1.00 98.56 131 VAL A O 1
ATOM 1004 N N . LYS A 1 132 ? 11.706 -9.536 -15.584 1.00 98.50 132 LYS A N 1
ATOM 1005 C CA . LYS A 1 132 ? 11.300 -10.888 -15.173 1.00 98.50 132 LYS A CA 1
ATOM 1006 C C . LYS A 1 132 ? 9.821 -10.927 -14.784 1.00 98.50 132 LYS A C 1
ATOM 1008 O O . LYS A 1 132 ? 9.102 -11.797 -15.268 1.00 98.50 132 LYS A O 1
ATOM 1013 N N . PHE A 1 133 ? 9.382 -9.993 -13.942 1.00 98.69 133 PHE A N 1
ATOM 1014 C CA . PHE A 1 133 ? 7.997 -9.897 -13.491 1.00 98.69 133 PHE A CA 1
ATOM 1015 C C . PHE A 1 133 ? 7.043 -9.676 -14.669 1.00 98.69 133 PHE A C 1
ATOM 1017 O O . PHE A 1 133 ? 6.072 -10.411 -14.821 1.00 98.69 133 PHE A O 1
ATOM 1024 N N . TRP A 1 134 ? 7.366 -8.739 -15.564 1.00 98.69 134 TRP A N 1
ATOM 1025 C CA . TRP A 1 134 ? 6.575 -8.484 -16.764 1.00 98.69 134 TRP A CA 1
ATOM 1026 C C . TRP A 1 134 ? 6.412 -9.749 -17.597 1.00 98.69 134 TRP A C 1
ATOM 1028 O O . TRP A 1 134 ? 5.292 -10.136 -17.914 1.00 98.69 134 TRP A O 1
ATOM 1038 N N . ARG A 1 135 ? 7.514 -10.433 -17.925 1.00 98.62 135 ARG A N 1
ATOM 1039 C CA . ARG A 1 135 ? 7.469 -11.661 -18.733 1.00 98.62 135 ARG A CA 1
ATOM 1040 C C . ARG A 1 135 ? 6.621 -12.750 -18.079 1.00 98.62 135 ARG A C 1
ATOM 1042 O O . ARG A 1 135 ? 5.856 -13.406 -18.776 1.00 98.62 135 ARG A O 1
ATOM 1049 N N . ALA A 1 136 ? 6.727 -12.915 -16.762 1.00 98.50 136 ALA A N 1
ATOM 1050 C CA . ALA A 1 136 ? 5.941 -13.896 -16.018 1.00 98.50 136 ALA A CA 1
ATOM 1051 C C . ALA A 1 136 ? 4.432 -13.581 -16.008 1.00 98.50 136 ALA A C 1
ATOM 1053 O O . ALA A 1 136 ? 3.620 -14.501 -15.958 1.00 98.50 136 ALA A O 1
ATOM 1054 N N . HIS A 1 137 ? 4.054 -12.302 -16.086 1.00 98.56 137 HIS A N 1
ATOM 1055 C CA . HIS A 1 137 ? 2.668 -11.842 -15.947 1.00 98.56 137 HIS A CA 1
ATOM 1056 C C . HIS A 1 137 ? 2.122 -11.134 -17.195 1.00 98.56 137 HIS A C 1
ATOM 1058 O O . HIS A 1 137 ? 1.135 -10.405 -17.107 1.00 98.56 137 HIS A O 1
ATOM 1064 N N . ALA A 1 138 ? 2.723 -11.353 -18.368 1.00 98.62 138 ALA A N 1
ATOM 1065 C CA . ALA A 1 138 ? 2.417 -10.603 -19.588 1.00 98.62 138 ALA A CA 1
ATOM 1066 C C . ALA A 1 138 ? 0.929 -10.664 -19.977 1.00 98.62 138 ALA A C 1
ATOM 1068 O O . ALA A 1 138 ? 0.338 -9.642 -20.317 1.00 98.62 138 ALA A O 1
ATOM 1069 N N . ALA A 1 139 ? 0.302 -11.840 -19.864 1.00 98.62 139 ALA A N 1
ATOM 1070 C CA . ALA A 1 139 ? -1.120 -12.011 -20.165 1.00 98.62 139 ALA A CA 1
ATOM 1071 C C . ALA A 1 139 ? -2.020 -11.217 -19.201 1.00 98.62 139 ALA A C 1
ATOM 1073 O O . ALA A 1 139 ? -2.965 -10.559 -19.635 1.00 98.62 139 ALA A O 1
ATOM 1074 N N . THR A 1 140 ? -1.703 -11.239 -17.903 1.00 98.56 140 THR A N 1
ATOM 1075 C CA . THR A 1 140 ? -2.433 -10.488 -16.873 1.00 98.56 140 THR A CA 1
ATOM 1076 C C . THR A 1 140 ? -2.255 -8.985 -17.051 1.00 98.56 140 THR A C 1
ATOM 1078 O O . THR A 1 140 ? -3.228 -8.245 -16.952 1.00 98.56 140 THR A O 1
ATOM 1081 N N . LEU A 1 141 ? -1.041 -8.529 -17.366 1.00 98.69 141 LEU A N 1
ATOM 1082 C CA . LEU A 1 141 ? -0.760 -7.119 -17.636 1.00 98.69 141 LEU A CA 1
ATOM 1083 C C . LEU A 1 141 ? -1.524 -6.623 -18.871 1.00 98.69 141 LEU A C 1
ATOM 1085 O O . LEU A 1 141 ? -2.200 -5.603 -18.795 1.00 98.69 141 LEU A O 1
ATOM 1089 N N . ALA A 1 142 ? -1.517 -7.388 -19.965 1.00 98.69 142 ALA A N 1
ATOM 1090 C CA . ALA A 1 142 ? -2.290 -7.064 -21.165 1.00 98.69 142 ALA A CA 1
ATOM 1091 C C . ALA A 1 142 ? -3.811 -7.106 -20.922 1.00 98.69 142 ALA A C 1
ATOM 1093 O O . ALA A 1 142 ? -4.584 -6.406 -21.575 1.00 98.69 142 ALA A O 1
ATOM 1094 N N . GLN A 1 143 ? -4.284 -7.951 -20.004 1.00 98.62 143 GLN A N 1
ATOM 1095 C CA . GLN A 1 143 ? -5.681 -7.929 -19.576 1.00 98.62 143 GLN A CA 1
ATOM 1096 C C . GLN A 1 143 ? -5.998 -6.673 -18.762 1.00 98.62 143 GLN A C 1
ATOM 1098 O O . GLN A 1 143 ? -7.011 -6.034 -19.029 1.00 98.62 143 GLN A O 1
ATOM 1103 N N . ALA A 1 144 ? -5.149 -6.316 -17.798 1.00 98.44 144 ALA A N 1
ATOM 1104 C CA . ALA A 1 144 ? -5.326 -5.120 -16.985 1.00 98.44 144 ALA A CA 1
ATOM 1105 C C . ALA A 1 144 ? -5.335 -3.851 -17.849 1.00 98.44 144 ALA A C 1
ATOM 1107 O O . ALA A 1 144 ? -6.192 -2.995 -17.656 1.00 98.44 144 ALA A O 1
ATOM 1108 N N . GLU A 1 145 ? -4.464 -3.776 -18.854 1.00 98.69 145 GLU A N 1
ATOM 1109 C CA . GLU A 1 145 ? -4.463 -2.690 -19.834 1.00 98.69 145 GLU A CA 1
ATOM 1110 C C . GLU A 1 145 ? -5.788 -2.618 -20.606 1.00 98.69 145 GLU A C 1
ATOM 1112 O O . GLU A 1 145 ? -6.403 -1.559 -20.669 1.00 98.69 145 GLU A O 1
ATOM 1117 N N . ARG A 1 146 ? -6.297 -3.741 -21.129 1.00 98.69 146 ARG A N 1
ATOM 1118 C CA . ARG A 1 146 ? -7.577 -3.756 -21.864 1.00 98.69 146 ARG A CA 1
ATOM 1119 C C . ARG A 1 146 ? -8.782 -3.376 -21.007 1.00 98.69 146 ARG A C 1
ATOM 1121 O O . ARG A 1 146 ? -9.712 -2.763 -21.518 1.00 98.69 146 ARG A O 1
ATOM 1128 N N . VAL A 1 147 ? -8.802 -3.795 -19.743 1.00 98.69 147 VAL A N 1
ATOM 1129 C CA . VAL A 1 147 ? -9.950 -3.581 -18.845 1.00 98.69 147 VAL A CA 1
ATOM 1130 C C . VAL A 1 147 ? -9.918 -2.188 -18.219 1.00 98.69 147 VAL A C 1
ATOM 1132 O O . VAL A 1 147 ? -10.965 -1.561 -18.088 1.00 98.69 147 VAL A O 1
ATOM 1135 N N . TYR A 1 148 ? -8.736 -1.706 -17.833 1.00 98.50 148 TYR A N 1
ATOM 1136 C CA . TYR A 1 148 ? -8.585 -0.489 -17.032 1.00 98.50 148 TYR A CA 1
ATOM 1137 C C . TYR A 1 148 ? -7.876 0.657 -17.765 1.00 98.50 148 TYR A C 1
ATOM 1139 O O . TYR A 1 148 ? -7.827 1.764 -17.238 1.00 98.50 148 TYR A O 1
ATOM 1147 N N . GLY A 1 149 ? -7.312 0.422 -18.953 1.00 98.31 149 GLY A N 1
ATOM 1148 C CA . GLY A 1 149 ? -6.592 1.435 -19.733 1.00 98.31 149 GLY A CA 1
ATOM 1149 C C . GLY A 1 149 ? -5.233 1.837 -19.153 1.00 98.31 149 GLY A C 1
ATOM 1150 O O . GLY A 1 149 ? -4.692 2.869 -19.540 1.00 98.31 149 GLY A O 1
ATOM 1151 N N . VAL A 1 150 ? -4.687 1.066 -18.205 1.00 98.25 150 VAL A N 1
ATOM 1152 C CA . VAL A 1 150 ? -3.399 1.368 -17.559 1.00 98.25 150 VAL A CA 1
ATOM 1153 C C . VAL A 1 150 ? -2.269 0.627 -18.280 1.00 98.25 150 VAL A C 1
ATOM 1155 O O . VAL A 1 150 ? -2.300 -0.607 -18.302 1.00 98.25 150 VAL A O 1
ATOM 1158 N N . PRO A 1 151 ? -1.253 1.334 -18.814 1.00 98.56 151 PRO A N 1
ATOM 1159 C CA . PRO A 1 151 ? -0.127 0.694 -19.481 1.00 98.56 151 PRO A CA 1
ATOM 1160 C C . PRO A 1 151 ? 0.629 -0.268 -18.548 1.00 98.56 151 PRO A C 1
ATOM 1162 O O . PRO A 1 151 ? 0.866 0.068 -17.376 1.00 98.56 151 PRO A O 1
ATOM 1165 N N . PRO A 1 152 ? 1.050 -1.448 -19.035 1.00 98.38 152 PRO A N 1
ATOM 1166 C CA . PRO A 1 152 ? 1.766 -2.442 -18.241 1.00 98.38 152 PRO A CA 1
ATOM 1167 C C . PRO A 1 152 ? 2.998 -1.907 -17.501 1.00 98.38 152 PRO A C 1
ATOM 1169 O O . PRO A 1 152 ? 3.223 -2.272 -16.348 1.00 98.38 152 PRO A O 1
ATOM 1172 N N . GLU A 1 153 ? 3.778 -1.015 -18.113 1.00 98.31 153 GLU A N 1
ATOM 1173 C CA . GLU A 1 153 ? 4.978 -0.427 -17.515 1.00 98.31 153 GLU A CA 1
ATOM 1174 C C . GLU A 1 153 ? 4.685 0.350 -16.231 1.00 98.31 153 GLU A C 1
ATOM 1176 O O . GLU A 1 153 ? 5.506 0.330 -15.315 1.00 98.31 153 GLU A O 1
ATOM 1181 N N . ILE A 1 154 ? 3.509 0.976 -16.122 1.00 98.56 154 ILE A N 1
ATOM 1182 C CA . ILE A 1 154 ? 3.094 1.709 -14.923 1.00 98.56 154 ILE A CA 1
ATOM 1183 C C . ILE A 1 154 ? 2.790 0.728 -13.793 1.00 98.56 154 ILE A C 1
ATOM 1185 O O . ILE A 1 154 ? 3.271 0.902 -12.674 1.00 98.56 154 ILE A O 1
ATOM 1189 N N . VAL A 1 155 ? 2.053 -0.345 -14.089 1.00 98.50 155 VAL A N 1
ATOM 1190 C CA . VAL A 1 155 ? 1.741 -1.397 -13.109 1.00 98.50 155 VAL A CA 1
ATOM 1191 C C . VAL A 1 155 ? 3.026 -2.052 -12.604 1.00 98.50 155 VAL A C 1
ATOM 1193 O O . VAL A 1 155 ? 3.230 -2.190 -11.397 1.00 98.50 155 VAL A O 1
ATOM 1196 N N . VAL A 1 156 ? 3.925 -2.410 -13.525 1.00 98.56 156 VAL A N 1
ATOM 1197 C CA . VAL A 1 156 ? 5.224 -3.005 -13.195 1.00 98.56 156 VAL A CA 1
ATOM 1198 C C . VAL A 1 156 ? 6.066 -2.033 -12.365 1.00 98.56 156 VAL A C 1
ATOM 1200 O O . VAL A 1 156 ? 6.643 -2.447 -11.359 1.00 98.56 156 VAL A O 1
ATOM 1203 N N . ALA A 1 157 ? 6.106 -0.745 -12.718 1.00 98.25 157 ALA A N 1
ATOM 1204 C CA . ALA A 1 157 ? 6.854 0.258 -11.966 1.00 98.25 157 ALA A CA 1
ATOM 1205 C C . ALA A 1 157 ? 6.350 0.408 -10.522 1.00 98.25 157 ALA A C 1
ATOM 1207 O O . ALA A 1 157 ? 7.168 0.386 -9.603 1.00 98.25 157 ALA A O 1
ATOM 1208 N N . ILE A 1 158 ? 5.032 0.493 -10.304 1.00 98.31 158 ILE A N 1
ATOM 1209 C CA . ILE A 1 158 ? 4.446 0.608 -8.957 1.00 98.31 158 ILE A CA 1
ATOM 1210 C C . ILE A 1 158 ? 4.801 -0.612 -8.107 1.00 98.31 158 ILE A C 1
ATOM 1212 O O . ILE A 1 158 ? 5.367 -0.470 -7.027 1.00 98.31 158 ILE A O 1
ATOM 1216 N N . ILE A 1 159 ? 4.562 -1.823 -8.615 1.00 98.25 159 ILE A N 1
ATOM 1217 C CA . ILE A 1 159 ? 4.889 -3.059 -7.886 1.00 98.25 159 ILE A CA 1
ATOM 1218 C C . ILE A 1 159 ? 6.391 -3.119 -7.560 1.00 98.25 159 ILE A C 1
ATOM 1220 O O . ILE A 1 159 ? 6.787 -3.524 -6.459 1.00 98.25 159 ILE A O 1
ATOM 1224 N N . GLY A 1 160 ? 7.231 -2.693 -8.506 1.00 98.00 160 GLY A N 1
ATOM 1225 C CA . GLY A 1 160 ? 8.674 -2.606 -8.337 1.00 98.00 160 GLY A CA 1
ATOM 1226 C C . GLY A 1 160 ? 9.082 -1.637 -7.230 1.00 98.00 160 GLY A C 1
ATOM 1227 O O . GLY A 1 160 ? 9.917 -1.998 -6.400 1.00 98.00 160 GLY A O 1
ATOM 1228 N N . VAL A 1 161 ? 8.505 -0.435 -7.192 1.00 97.44 161 VAL A N 1
ATOM 1229 C CA . VAL A 1 161 ? 8.770 0.585 -6.165 1.00 97.44 161 VAL A CA 1
ATOM 1230 C C . VAL A 1 161 ? 8.332 0.099 -4.784 1.00 97.44 161 VAL A C 1
ATOM 1232 O O . VAL A 1 161 ? 9.152 0.114 -3.867 1.00 97.44 161 VAL A O 1
ATOM 1235 N N . GLU A 1 162 ? 7.103 -0.403 -4.666 1.00 97.44 162 GLU A N 1
ATOM 1236 C CA . GLU A 1 162 ? 6.476 -0.742 -3.382 1.00 97.44 162 GLU A CA 1
ATOM 1237 C C . GLU A 1 162 ? 7.074 -1.989 -2.722 1.00 97.44 162 GLU A C 1
ATOM 1239 O O . GLU A 1 162 ? 7.314 -2.016 -1.519 1.00 97.44 162 GLU A O 1
ATOM 1244 N N . THR A 1 163 ? 7.318 -3.046 -3.502 1.00 96.81 163 THR A N 1
ATOM 1245 C CA . THR A 1 163 ? 7.606 -4.381 -2.937 1.00 96.81 163 THR A CA 1
ATOM 1246 C C . THR A 1 163 ? 8.779 -5.089 -3.592 1.00 96.81 163 THR A C 1
ATOM 1248 O O . THR A 1 163 ? 9.055 -6.242 -3.278 1.00 96.81 163 THR A O 1
ATOM 1251 N N . GLN A 1 164 ? 9.450 -4.448 -4.556 1.00 96.50 164 GLN A N 1
ATOM 1252 C CA . GLN A 1 164 ? 10.483 -5.111 -5.350 1.00 96.50 164 GLN A CA 1
ATOM 1253 C C . GLN A 1 164 ? 9.969 -6.417 -5.993 1.00 96.50 164 GLN A C 1
ATOM 1255 O O . GLN A 1 164 ? 10.684 -7.414 -6.072 1.00 96.50 164 GLN A O 1
ATOM 1260 N N . TYR A 1 165 ? 8.729 -6.393 -6.494 1.00 97.38 165 TYR A N 1
ATOM 1261 C CA . TYR A 1 165 ? 8.080 -7.550 -7.123 1.00 97.38 165 TYR A CA 1
ATOM 1262 C C . TYR A 1 165 ? 7.844 -8.736 -6.167 1.00 97.38 165 TYR A C 1
ATOM 1264 O O . TYR A 1 165 ? 7.833 -9.883 -6.611 1.00 97.38 165 TYR A O 1
ATOM 1272 N N . GLY A 1 166 ? 7.639 -8.457 -4.871 1.00 93.62 166 GLY A N 1
ATOM 1273 C CA . GLY A 1 166 ? 7.378 -9.456 -3.825 1.00 93.62 166 GLY A CA 1
ATOM 1274 C C . GLY A 1 166 ? 8.633 -10.086 -3.212 1.00 93.62 166 GLY A C 1
ATOM 1275 O O . GLY A 1 166 ? 8.573 -11.234 -2.773 1.00 93.62 166 GLY A O 1
ATOM 1276 N N . GLY A 1 167 ? 9.764 -9.374 -3.265 1.00 83.00 167 GLY A N 1
ATOM 1277 C CA . GLY A 1 167 ? 11.037 -9.808 -2.680 1.00 83.00 167 GLY A CA 1
ATOM 1278 C C . GLY A 1 167 ? 11.170 -9.549 -1.186 1.00 83.00 167 GLY A C 1
ATOM 1279 O O . GLY A 1 167 ? 10.211 -9.045 -0.562 1.00 83.00 167 GLY A O 1
#

Foldseek 3Di:
DDDDDDDDDDDDDDDDDDDDDDDDDDDDDDDDDDDDDDDDDDDDDDDDDDDPDDDDDDDPPPQQLPDPVLLVVLVCCCVVVVDDSVVSSVVSNPDDDDVVVVVVVPDDDDDDDPVVVCPVQPDDLLVVLLVVLCVVCVVVQVVCCVVPVDHSVVVSSVCCVPCVVPD

Secondary structure (DSSP, 8-state):
----------------------PPPPPPPPPPPPPPPP---PPPPPPPP------PPP-----GGGSHHHHHHHHHHHHHH---HHHHHHHHTT----HHHHHHHTSPP-PPPHHHHHHHHSSHHHHHHHHHHHHHTHHHHHHHHHHH---HHHHHHHHHHHHTTT-

pLDDT: mean 81.04, std 20.44, range [40.94, 98.69]